Protein AF-A0A173SX91-F1 (afdb_monomer)

Mean predicted aligned error: 5.77 Å

Sequence (81 aa):
MDHRKVRKIYWICWLLASVIVVFGALLPDEKMQKIVIAIGIIIVIFGNIIAICFMRCPYCRGLLNLRGFSPDYCPYCGKKI

Solvent-accessible surface area (backbone atoms only — not comparable to full-atom values): 4574 Å² total; per-residu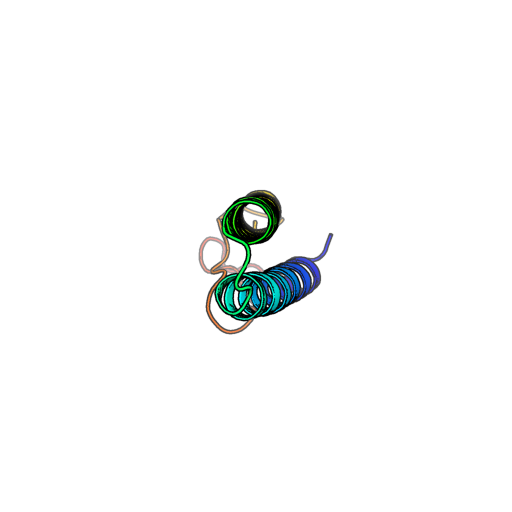e (Å²): 128,56,52,71,56,46,50,52,51,31,53,50,34,46,51,53,22,51,52,42,33,57,57,22,70,72,46,90,47,68,70,61,22,54,52,38,36,50,52,21,51,51,44,40,53,53,28,50,50,53,36,68,71,46,30,39,40,93,86,76,57,46,76,50,73,83,72,79,73,85,65,59,46,38,95,85,75,67,47,76,105

Radius of gyration: 16.22 Å; Cα contacts (8 Å, |Δi|>4): 81; chains: 1; bounding box: 36×17×46 Å

Secondary structure (DSSP, 8-state):
--HHHHHHHHHHHHHHHHHHHHHHHT-S-HHHHHHHHHHHHHHHHHHHHHHHHH-B-TTT-PBPPSSSS--SB-TTT--B-

pLDDT: mean 84.62, std 6.43, range [60.38, 91.88]

Structure (mmCIF, N/CA/C/O backbone):
data_AF-A0A173SX91-F1
#
_entry.id   AF-A0A173SX91-F1
#
loop_
_atom_site.group_PDB
_atom_site.id
_atom_site.type_symbol
_atom_site.label_atom_id
_atom_site.label_alt_id
_atom_site.label_comp_id
_atom_site.label_asym_id
_atom_site.label_entity_id
_atom_site.label_seq_id
_atom_site.pdbx_PDB_ins_code
_atom_site.Cartn_x
_atom_site.Cartn_y
_atom_site.Cartn_z
_atom_site.occupancy
_atom_site.B_iso_or_equiv
_atom_site.auth_seq_id
_atom_site.auth_comp_id
_atom_site.auth_asym_id
_atom_site.auth_atom_id
_atom_site.pdbx_PDB_model_num
ATOM 1 N N . MET A 1 1 ? -5.100 11.556 11.898 1.00 60.38 1 MET A N 1
ATOM 2 C CA . MET A 1 1 ? -5.358 11.105 10.513 1.00 60.38 1 MET A CA 1
ATOM 3 C C . MET A 1 1 ? -6.397 9.994 10.574 1.00 60.38 1 MET A C 1
ATOM 5 O O . MET A 1 1 ? -6.162 9.030 11.287 1.00 60.38 1 MET A O 1
ATOM 9 N N . ASP A 1 2 ? -7.557 10.156 9.931 1.00 75.12 2 ASP A N 1
ATOM 10 C CA . ASP A 1 2 ? -8.646 9.166 10.007 1.00 75.12 2 ASP A CA 1
ATOM 11 C C . ASP A 1 2 ? -8.249 7.834 9.372 1.00 75.12 2 ASP A C 1
ATOM 13 O O . ASP A 1 2 ? -7.753 7.816 8.243 1.00 75.12 2 ASP A O 1
ATOM 17 N N . HIS A 1 3 ? -8.577 6.720 10.028 1.00 72.94 3 HIS A N 1
ATOM 18 C CA . HIS A 1 3 ? -8.356 5.368 9.506 1.00 72.94 3 HIS A CA 1
ATOM 19 C C . HIS A 1 3 ? -8.990 5.167 8.107 1.00 72.94 3 HIS A C 1
ATOM 21 O O . HIS A 1 3 ? -8.411 4.513 7.239 1.00 72.94 3 HIS A O 1
ATOM 27 N N . ARG A 1 4 ? -10.132 5.821 7.827 1.00 78.56 4 ARG A N 1
ATOM 28 C CA . ARG A 1 4 ? -10.765 5.851 6.492 1.00 78.56 4 ARG A CA 1
ATOM 29 C C . ARG A 1 4 ? -9.913 6.549 5.430 1.00 78.56 4 ARG A C 1
ATOM 31 O O . ARG A 1 4 ? -9.840 6.075 4.298 1.00 78.56 4 ARG A O 1
ATOM 38 N N . LYS A 1 5 ? -9.265 7.666 5.777 1.00 81.12 5 LYS A N 1
ATOM 39 C CA . LYS A 1 5 ? -8.379 8.404 4.859 1.00 81.12 5 LYS A CA 1
ATOM 40 C C . LYS A 1 5 ? -7.109 7.602 4.588 1.00 81.12 5 LYS A C 1
ATOM 42 O O . LYS A 1 5 ? -6.726 7.465 3.433 1.00 81.12 5 LYS A O 1
ATOM 47 N N . VAL A 1 6 ? -6.530 6.993 5.625 1.00 84.06 6 VAL A N 1
ATOM 48 C CA . VAL A 1 6 ? -5.355 6.110 5.513 1.00 84.06 6 VAL A CA 1
ATOM 49 C C . VAL A 1 6 ? -5.629 4.946 4.569 1.00 84.06 6 VAL A C 1
ATOM 51 O O . VAL A 1 6 ? -4.816 4.663 3.698 1.00 84.06 6 VAL A O 1
ATOM 54 N N . ARG A 1 7 ? -6.802 4.311 4.678 1.00 83.94 7 ARG A N 1
ATOM 55 C CA . ARG A 1 7 ? -7.206 3.233 3.768 1.00 83.94 7 ARG A CA 1
ATOM 56 C C . ARG A 1 7 ? -7.290 3.697 2.315 1.00 83.94 7 ARG A C 1
ATOM 58 O O . ARG A 1 7 ? -6.802 2.995 1.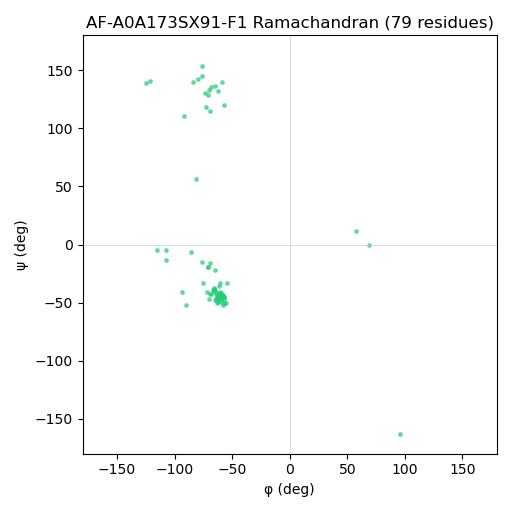436 1.00 83.94 7 ARG A O 1
ATOM 65 N N . LYS A 1 8 ? -7.881 4.869 2.055 1.00 85.12 8 LYS A N 1
ATOM 66 C CA . LYS A 1 8 ? -7.923 5.442 0.699 1.00 85.12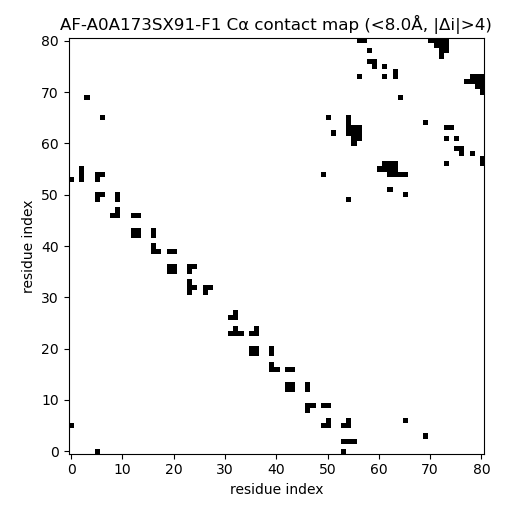 8 LYS A CA 1
ATOM 67 C C . LYS A 1 8 ? -6.515 5.695 0.164 1.00 85.12 8 LYS A C 1
ATOM 69 O O . LYS A 1 8 ? -6.223 5.282 -0.949 1.00 85.12 8 LYS A O 1
ATOM 74 N N . ILE A 1 9 ? -5.642 6.302 0.970 1.00 86.38 9 ILE A N 1
ATOM 75 C CA . ILE A 1 9 ? -4.239 6.549 0.604 1.00 86.38 9 ILE A CA 1
ATOM 76 C C . ILE A 1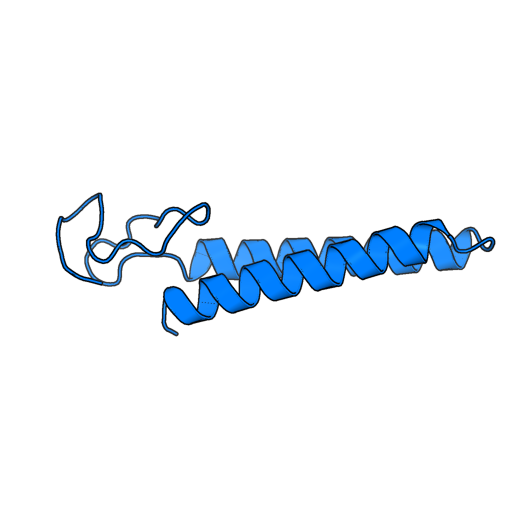 9 ? -3.525 5.229 0.292 1.00 86.38 9 ILE A C 1
ATOM 78 O O . ILE A 1 9 ? -2.883 5.128 -0.745 1.00 86.38 9 ILE A O 1
ATOM 82 N N . TYR A 1 10 ? -3.697 4.199 1.126 1.00 87.38 10 TYR A N 1
ATOM 83 C CA . TYR A 1 10 ? -3.109 2.877 0.905 1.00 87.38 10 TYR A CA 1
ATOM 84 C C . TYR A 1 10 ? -3.511 2.274 -0.445 1.00 87.38 10 TYR A C 1
ATOM 86 O O . TYR A 1 10 ? -2.644 1.870 -1.215 1.00 87.38 10 TYR A O 1
ATOM 94 N N . TRP A 1 11 ? -4.813 2.252 -0.751 1.00 86.81 11 TRP A N 1
ATOM 95 C CA . TRP A 1 11 ? -5.318 1.719 -2.018 1.00 86.81 11 TRP A CA 1
ATOM 96 C C . TRP A 1 11 ? -4.869 2.544 -3.224 1.00 86.81 11 TRP A C 1
ATOM 98 O O . TRP A 1 11 ? -4.526 1.966 -4.251 1.00 86.81 11 TRP A O 1
ATOM 108 N N . ILE A 1 12 ? -4.816 3.873 -3.095 1.00 89.69 12 ILE A N 1
ATOM 109 C CA . ILE A 1 12 ? -4.295 4.756 -4.145 1.00 89.69 12 ILE A CA 1
ATOM 110 C C . ILE A 1 12 ? -2.815 4.464 -4.394 1.00 89.69 12 ILE A C 1
ATOM 112 O O . ILE A 1 12 ? -2.438 4.267 -5.543 1.00 89.69 12 ILE A O 1
ATOM 116 N N . CYS A 1 13 ? -1.989 4.375 -3.347 1.00 88.75 13 CYS A N 1
ATOM 117 C CA . CYS A 1 13 ? -0.571 4.033 -3.470 1.00 88.75 13 CYS A CA 1
ATOM 118 C C . CYS A 1 13 ? -0.369 2.660 -4.117 1.00 88.75 13 CYS A C 1
ATOM 120 O O . CYS A 1 13 ? 0.501 2.516 -4.971 1.00 88.75 13 CYS A O 1
ATOM 122 N N . TRP A 1 14 ? -1.184 1.669 -3.748 1.00 88.69 14 TRP A N 1
ATOM 123 C CA . TRP A 1 14 ? -1.144 0.338 -4.355 1.00 88.69 14 TRP A CA 1
ATOM 124 C C . TRP A 1 14 ? -1.496 0.365 -5.842 1.00 88.69 14 TRP A C 1
ATOM 126 O O . TRP A 1 14 ? -0.785 -0.230 -6.649 1.00 88.69 14 TRP A O 1
ATOM 136 N N . LEU A 1 15 ? -2.558 1.084 -6.212 1.00 91.25 15 LEU A N 1
ATOM 137 C CA . LEU A 1 15 ? -2.974 1.227 -7.604 1.00 91.25 15 LEU A CA 1
ATOM 138 C C . LEU A 1 15 ? -1.881 1.937 -8.412 1.00 91.25 15 LEU A C 1
ATOM 140 O O . LEU A 1 15 ? -1.431 1.402 -9.421 1.00 91.25 15 LEU A O 1
ATOM 144 N N . LEU A 1 16 ? -1.379 3.075 -7.928 1.00 90.75 16 LEU A N 1
ATOM 145 C CA . LEU A 1 16 ? -0.297 3.825 -8.573 1.00 90.75 16 LEU A CA 1
ATOM 146 C C . LEU A 1 16 ? 0.957 2.974 -8.768 1.00 90.75 16 LEU A C 1
ATOM 148 O O . LEU A 1 16 ? 1.497 2.923 -9.870 1.00 90.75 16 LEU A O 1
ATOM 152 N N . ALA A 1 17 ? 1.399 2.267 -7.729 1.00 90.31 17 ALA A N 1
ATOM 153 C CA . ALA A 1 17 ? 2.571 1.413 -7.828 1.00 90.31 17 ALA A CA 1
ATOM 154 C C . ALA A 1 17 ? 2.359 0.245 -8.799 1.00 90.31 17 ALA A C 1
ATOM 156 O O . ALA A 1 17 ? 3.263 -0.066 -9.568 1.00 90.31 17 ALA A O 1
ATOM 157 N N . SER A 1 18 ? 1.169 -0.366 -8.815 1.00 88.81 18 SER A N 1
ATOM 158 C CA . SER A 1 18 ? 0.857 -1.439 -9.766 1.00 88.81 18 SER A CA 1
ATOM 159 C C . SER A 1 18 ? 0.940 -0.954 -11.214 1.00 88.81 18 SER A C 1
ATOM 161 O O . SER A 1 18 ? 1.561 -1.611 -12.044 1.00 88.81 18 SER A O 1
ATOM 163 N N . VAL A 1 19 ? 0.414 0.242 -11.495 1.00 91.88 19 VAL A N 1
ATOM 164 C CA . VAL A 1 19 ? 0.499 0.881 -12.812 1.00 91.88 19 VAL A CA 1
ATOM 165 C C . VAL A 1 19 ? 1.962 1.141 -13.173 1.00 91.88 19 VAL A C 1
ATOM 167 O O . VAL A 1 19 ? 2.404 0.722 -14.237 1.00 91.88 19 VAL A O 1
ATOM 170 N N . ILE A 1 20 ? 2.743 1.749 -12.275 1.00 90.12 20 ILE A N 1
ATOM 171 C CA . ILE A 1 20 ? 4.167 2.044 -12.506 1.00 90.12 20 ILE A CA 1
ATOM 172 C C . ILE A 1 20 ? 4.967 0.772 -12.807 1.00 90.12 20 ILE A C 1
ATOM 174 O O . ILE A 1 20 ? 5.772 0.769 -13.732 1.00 90.12 20 ILE A O 1
ATOM 178 N N . VAL A 1 21 ? 4.744 -0.314 -12.063 1.00 89.19 21 VAL A N 1
ATOM 179 C CA . VAL A 1 21 ? 5.465 -1.579 -12.269 1.00 89.19 21 VAL A CA 1
ATOM 180 C C . VAL A 1 21 ? 5.072 -2.235 -13.594 1.00 89.19 21 VAL A C 1
ATOM 182 O O . VAL A 1 21 ? 5.952 -2.693 -14.317 1.00 89.19 21 VAL A O 1
ATOM 185 N N . VAL A 1 22 ? 3.781 -2.244 -13.947 1.00 90.75 22 VAL A N 1
ATOM 186 C CA . VAL A 1 22 ? 3.301 -2.806 -15.222 1.00 90.75 22 VAL A CA 1
ATOM 187 C C . VAL A 1 22 ? 3.848 -2.015 -16.410 1.00 90.75 22 VAL A C 1
ATOM 189 O O . VAL A 1 22 ? 4.384 -2.610 -17.339 1.00 90.75 22 VAL A O 1
ATOM 192 N N . PHE A 1 23 ? 3.785 -0.682 -16.367 1.00 88.62 23 PHE A N 1
ATOM 193 C CA . PHE A 1 23 ? 4.374 0.163 -17.409 1.00 88.62 23 PHE A CA 1
ATOM 194 C C . PHE A 1 23 ? 5.900 0.044 -17.453 1.00 88.62 23 PHE A C 1
ATOM 196 O O . PHE A 1 23 ? 6.477 -0.019 -18.534 1.00 88.62 23 PHE A O 1
ATOM 203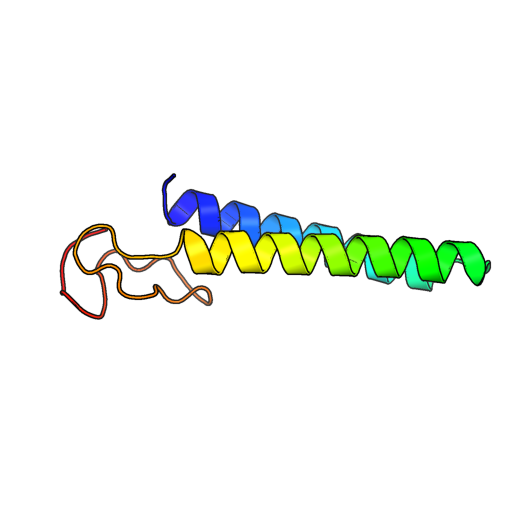 N N . GLY A 1 24 ? 6.554 -0.043 -16.294 1.00 87.62 24 GLY A N 1
ATOM 204 C CA . GLY A 1 24 ? 7.996 -0.248 -16.196 1.00 87.62 24 GLY A CA 1
ATOM 205 C C . GLY A 1 24 ? 8.451 -1.565 -16.820 1.00 87.62 24 GLY A C 1
ATOM 206 O O . GLY A 1 24 ? 9.501 -1.603 -17.449 1.00 87.62 24 GLY A O 1
ATOM 207 N N . ALA A 1 25 ? 7.648 -2.626 -16.709 1.00 85.94 25 ALA A N 1
ATOM 208 C CA . ALA A 1 25 ? 7.930 -3.924 -17.318 1.00 85.94 25 ALA A CA 1
ATOM 209 C C . ALA A 1 25 ? 7.799 -3.937 -18.852 1.00 85.94 25 ALA A C 1
ATOM 211 O O . ALA A 1 25 ? 8.344 -4.831 -19.491 1.00 85.94 25 ALA A O 1
ATOM 212 N N . LEU A 1 26 ? 7.099 -2.960 -19.441 1.00 88.62 26 LEU A N 1
ATOM 213 C CA . LEU A 1 26 ? 6.978 -2.798 -20.894 1.00 88.62 26 LEU A CA 1
ATOM 214 C C . LEU A 1 26 ? 8.138 -1.987 -21.499 1.00 88.62 26 LEU A C 1
ATOM 216 O O . LEU A 1 26 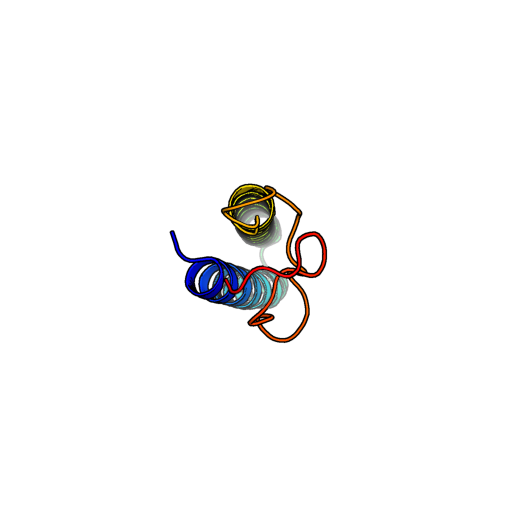? 8.213 -1.853 -22.720 1.00 88.62 26 LEU A O 1
ATOM 220 N N . LEU A 1 27 ? 9.027 -1.424 -20.671 1.00 87.94 27 LEU A N 1
ATOM 221 C CA . LEU A 1 27 ? 10.182 -0.672 -21.152 1.00 87.94 27 LEU A CA 1
ATOM 222 C C . LEU A 1 27 ? 11.237 -1.629 -21.737 1.00 87.94 27 LEU A C 1
ATOM 224 O O . LEU A 1 27 ? 11.623 -2.580 -21.062 1.00 87.94 27 LEU A O 1
ATOM 228 N N . PRO A 1 28 ? 11.755 -1.362 -22.950 1.00 83.38 28 PRO A N 1
ATOM 229 C CA . PRO A 1 28 ? 12.781 -2.196 -23.582 1.00 83.38 28 PRO A CA 1
ATOM 230 C C . PRO A 1 28 ? 14.187 -1.982 -22.995 1.00 83.38 28 PRO A C 1
ATOM 232 O O . PRO A 1 28 ? 15.090 -2.773 -23.247 1.00 83.38 28 PRO A O 1
ATOM 235 N N . ASP A 1 29 ? 14.391 -0.902 -22.237 1.00 90.69 29 ASP A N 1
ATOM 236 C CA . ASP A 1 29 ? 15.682 -0.547 -21.652 1.00 90.69 29 ASP A CA 1
ATOM 237 C C . ASP A 1 29 ? 15.822 -1.135 -20.239 1.00 90.69 29 ASP A C 1
ATOM 239 O O . ASP A 1 29 ? 15.156 -0.698 -19.295 1.00 90.69 29 ASP A O 1
ATOM 243 N N . GLU A 1 30 ? 16.714 -2.118 -20.081 1.00 87.00 30 GLU A N 1
ATOM 244 C CA . GLU A 1 30 ? 16.887 -2.862 -18.827 1.00 87.00 30 GLU A CA 1
ATOM 245 C C . GLU A 1 30 ? 17.300 -1.983 -17.636 1.00 87.00 30 GLU A C 1
ATOM 247 O O . GLU A 1 30 ? 16.928 -2.266 -16.490 1.00 87.00 30 GLU A O 1
ATOM 252 N N . LYS A 1 31 ? 18.088 -0.921 -17.864 1.00 89.62 31 LYS A N 1
ATOM 253 C CA . LYS A 1 31 ? 18.516 -0.025 -16.776 1.00 89.62 31 LYS A CA 1
ATOM 254 C C . LYS A 1 31 ? 17.335 0.790 -16.273 1.00 89.62 31 LYS A C 1
ATOM 256 O O . LYS A 1 31 ? 17.112 0.863 -15.063 1.00 89.62 31 LYS A O 1
ATOM 261 N N . MET A 1 32 ? 16.567 1.366 -17.194 1.00 87.31 32 MET A N 1
ATOM 262 C CA . MET A 1 32 ? 15.387 2.160 -16.853 1.00 87.31 32 MET A CA 1
ATOM 263 C C . MET A 1 32 ? 14.291 1.289 -16.236 1.00 87.31 32 MET A C 1
ATOM 265 O O . MET A 1 32 ? 13.700 1.681 -15.232 1.00 87.31 32 MET A O 1
ATOM 269 N N . GLN A 1 33 ? 14.090 0.071 -16.747 1.00 87.75 33 GLN A N 1
ATOM 270 C CA . GLN A 1 33 ? 13.162 -0.907 -16.181 1.00 87.75 33 GLN A CA 1
ATOM 271 C C . GLN A 1 33 ? 13.467 -1.197 -14.704 1.00 87.75 33 GLN A C 1
ATOM 273 O O . GLN A 1 33 ? 12.576 -1.094 -13.858 1.00 87.75 33 GLN A O 1
ATOM 278 N N . LYS A 1 34 ? 14.727 -1.507 -14.360 1.00 88.75 34 LYS A N 1
ATOM 279 C CA . LYS A 1 34 ? 15.128 -1.786 -12.967 1.00 88.75 34 LYS A CA 1
ATOM 280 C C . LYS A 1 34 ? 14.871 -0.594 -12.044 1.00 88.75 34 LYS A C 1
ATOM 282 O O . LYS A 1 34 ? 14.380 -0.785 -10.932 1.00 88.75 34 LYS A O 1
ATOM 287 N N . ILE A 1 35 ? 15.159 0.624 -12.504 1.00 91.12 35 ILE A N 1
ATOM 288 C CA . ILE A 1 35 ? 14.933 1.855 -11.731 1.00 91.12 35 ILE A CA 1
ATOM 289 C C . ILE A 1 35 ? 13.434 2.078 -11.490 1.00 91.12 35 ILE A C 1
ATOM 291 O O . ILE A 1 35 ? 13.022 2.312 -10.355 1.00 91.12 35 ILE A O 1
ATOM 295 N N . VAL A 1 36 ? 12.607 1.964 -12.531 1.00 89.75 36 VAL A N 1
ATOM 296 C CA . VAL A 1 36 ? 11.156 2.188 -12.436 1.00 89.75 36 VAL A CA 1
ATOM 297 C C . VAL A 1 36 ? 10.492 1.152 -11.527 1.00 89.75 36 VAL A C 1
ATOM 299 O O . VAL A 1 36 ? 9.683 1.511 -10.668 1.00 89.75 36 VAL A O 1
ATOM 302 N N . ILE A 1 37 ? 10.878 -0.122 -11.648 1.00 88.75 37 ILE A N 1
ATOM 303 C CA . ILE A 1 37 ? 10.386 -1.187 -10.766 1.00 88.75 37 ILE A CA 1
ATOM 304 C C . ILE A 1 37 ? 10.803 -0.918 -9.313 1.00 88.75 37 ILE A C 1
ATOM 306 O O . ILE A 1 37 ? 9.969 -1.028 -8.413 1.00 88.75 37 ILE A O 1
ATOM 310 N N . ALA A 1 38 ? 12.053 -0.509 -9.069 1.00 90.50 38 ALA A N 1
ATOM 311 C CA . ALA A 1 38 ? 12.525 -0.175 -7.725 1.00 90.50 38 ALA A CA 1
ATOM 312 C C . ALA A 1 38 ? 11.716 0.973 -7.094 1.00 90.50 38 ALA A C 1
ATOM 314 O O . ALA A 1 38 ? 11.316 0.876 -5.933 1.00 90.50 38 ALA A O 1
ATOM 315 N N . ILE A 1 39 ? 11.403 2.022 -7.861 1.00 91.44 39 ILE A N 1
ATOM 316 C CA . ILE A 1 39 ? 10.550 3.131 -7.404 1.00 91.44 39 ILE A CA 1
ATOM 317 C C . ILE A 1 39 ? 9.148 2.625 -7.042 1.00 91.44 39 ILE A C 1
AT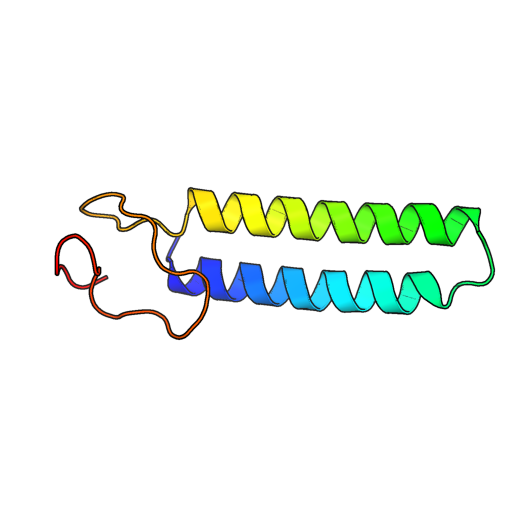OM 319 O O . ILE A 1 39 ? 8.631 2.959 -5.974 1.00 91.44 39 ILE A O 1
ATOM 323 N N . GLY A 1 40 ? 8.549 1.780 -7.886 1.00 89.62 40 GLY A N 1
ATOM 324 C CA . GLY A 1 40 ? 7.245 1.171 -7.613 1.00 89.62 40 GLY A CA 1
ATOM 325 C C . GLY A 1 40 ? 7.230 0.388 -6.296 1.00 89.62 40 GLY A C 1
ATOM 326 O O . GLY A 1 40 ? 6.330 0.569 -5.474 1.00 89.62 40 GLY A O 1
ATOM 327 N N . ILE A 1 41 ? 8.267 -0.415 -6.045 1.00 89.38 41 ILE A N 1
ATOM 328 C CA . ILE A 1 41 ? 8.423 -1.181 -4.799 1.00 89.38 41 ILE A CA 1
ATOM 329 C C . ILE A 1 41 ? 8.517 -0.248 -3.583 1.00 89.38 41 ILE A C 1
ATOM 331 O O . ILE A 1 41 ? 7.838 -0.477 -2.581 1.00 89.38 41 ILE A O 1
ATOM 335 N N . ILE A 1 42 ? 9.305 0.827 -3.670 1.00 91.62 42 ILE A N 1
ATOM 336 C CA . ILE A 1 42 ? 9.454 1.802 -2.579 1.00 91.62 42 ILE A CA 1
ATOM 337 C C . ILE A 1 42 ? 8.099 2.430 -2.223 1.00 91.62 42 ILE A C 1
ATOM 339 O O . ILE A 1 42 ? 7.749 2.508 -1.044 1.00 91.62 42 ILE A O 1
ATOM 343 N N . ILE A 1 43 ? 7.296 2.812 -3.222 1.00 89.94 43 ILE A N 1
ATOM 344 C CA . ILE A 1 43 ? 5.958 3.387 -3.006 1.00 89.94 43 ILE A CA 1
ATOM 345 C C . ILE A 1 43 ? 5.046 2.401 -2.258 1.00 89.94 43 ILE A C 1
ATOM 347 O O . ILE A 1 43 ? 4.356 2.796 -1.313 1.00 89.94 43 ILE A O 1
ATOM 351 N N . VAL A 1 44 ? 5.067 1.113 -2.624 1.00 88.88 44 VAL A N 1
ATOM 352 C CA . VAL A 1 44 ? 4.293 0.071 -1.924 1.00 88.88 44 VAL A CA 1
ATOM 353 C C . VAL A 1 44 ? 4.752 -0.072 -0.476 1.00 88.88 44 VAL A C 1
ATOM 355 O O . VAL A 1 44 ? 3.912 -0.149 0.424 1.00 88.88 44 VAL A O 1
ATOM 358 N N . ILE A 1 45 ? 6.062 -0.091 -0.227 1.00 90.88 45 ILE A N 1
ATOM 359 C CA . ILE A 1 45 ? 6.615 -0.210 1.128 1.00 90.88 45 ILE A CA 1
ATOM 360 C C . ILE A 1 45 ? 6.144 0.962 1.993 1.00 90.88 45 ILE A C 1
ATOM 362 O O . ILE A 1 45 ? 5.584 0.740 3.068 1.00 90.88 45 ILE A O 1
ATOM 366 N N . PHE A 1 46 ? 6.273 2.198 1.505 1.00 89.31 46 PHE A N 1
ATOM 367 C CA . PHE A 1 46 ? 5.797 3.380 2.226 1.00 89.31 46 PHE A CA 1
ATOM 368 C C . PHE A 1 46 ? 4.289 3.333 2.494 1.00 89.31 46 PHE A C 1
ATOM 370 O O . PHE A 1 46 ? 3.859 3.594 3.620 1.00 89.31 46 PHE A O 1
ATOM 377 N N . GLY A 1 47 ? 3.485 2.934 1.504 1.00 87.19 47 GLY A N 1
ATOM 378 C CA . GLY A 1 47 ? 2.044 2.752 1.677 1.00 87.19 47 GLY A CA 1
ATOM 379 C C . GLY A 1 47 ? 1.710 1.753 2.790 1.00 87.19 47 GLY A C 1
ATOM 380 O O . GLY A 1 47 ? 0.869 2.038 3.645 1.00 87.19 47 GLY A O 1
ATOM 381 N N . ASN A 1 48 ? 2.403 0.610 2.835 1.00 87.19 48 ASN A N 1
ATOM 382 C CA . ASN A 1 48 ? 2.220 -0.400 3.883 1.00 87.19 48 ASN A CA 1
ATOM 383 C C . ASN A 1 48 ? 2.656 0.103 5.266 1.00 87.19 48 ASN A C 1
ATOM 385 O O . ASN A 1 48 ? 1.953 -0.146 6.244 1.00 87.19 48 ASN A O 1
ATOM 389 N N . ILE A 1 49 ? 3.761 0.847 5.366 1.00 88.94 49 ILE A N 1
ATOM 390 C CA . ILE A 1 49 ? 4.212 1.432 6.638 1.00 88.94 49 ILE A CA 1
ATOM 391 C C . ILE A 1 49 ? 3.157 2.403 7.180 1.00 88.94 49 ILE A C 1
ATOM 393 O O . ILE A 1 49 ? 2.757 2.298 8.340 1.00 88.94 49 ILE A O 1
ATOM 397 N N . ILE A 1 50 ? 2.649 3.311 6.339 1.00 86.31 50 ILE A N 1
ATOM 398 C CA . ILE A 1 50 ? 1.598 4.262 6.730 1.00 86.31 50 ILE A CA 1
ATOM 399 C C . ILE A 1 50 ? 0.338 3.504 7.168 1.00 86.31 50 ILE A C 1
ATOM 401 O O . ILE A 1 50 ? -0.251 3.820 8.203 1.00 86.31 50 ILE A O 1
ATOM 405 N N . ALA A 1 51 ? -0.052 2.467 6.427 1.00 85.19 51 ALA A N 1
ATOM 406 C CA . ALA A 1 51 ? -1.171 1.615 6.796 1.00 85.19 51 ALA A CA 1
ATOM 407 C C . ALA A 1 51 ? -0.979 0.970 8.178 1.00 85.19 51 ALA A C 1
ATOM 409 O O . ALA A 1 51 ? -1.841 1.128 9.033 1.00 85.19 51 ALA A O 1
ATOM 410 N N . ILE A 1 52 ? 0.148 0.308 8.444 1.00 83.31 52 ILE A N 1
ATOM 411 C CA . ILE A 1 52 ? 0.401 -0.398 9.714 1.00 83.31 52 ILE A CA 1
ATOM 412 C C . ILE A 1 52 ? 0.493 0.570 10.906 1.00 83.31 52 ILE A C 1
ATOM 414 O O . ILE A 1 52 ? 0.023 0.262 12.008 1.00 83.31 52 ILE A O 1
ATOM 418 N N . CYS A 1 53 ? 1.084 1.749 10.702 1.00 82.56 53 CYS A N 1
ATOM 419 C CA . CYS A 1 53 ? 1.236 2.754 11.751 1.00 82.56 53 CYS A CA 1
ATOM 420 C C . CYS A 1 53 ? -0.093 3.431 12.108 1.00 82.56 53 CYS A C 1
ATOM 422 O O . CYS A 1 53 ? -0.364 3.649 13.291 1.00 82.56 53 CYS A O 1
ATOM 424 N N . PHE A 1 54 ? -0.930 3.746 11.112 1.00 83.38 54 PHE A N 1
ATOM 425 C CA . PHE A 1 54 ? -2.125 4.571 11.311 1.00 83.38 54 PHE A CA 1
ATOM 426 C C . PHE A 1 54 ? -3.462 3.814 11.254 1.00 83.38 54 PHE A C 1
ATOM 428 O O . PHE A 1 54 ? -4.472 4.356 11.700 1.00 83.38 54 PHE A O 1
ATOM 435 N N . MET A 1 55 ? -3.509 2.562 10.786 1.00 82.12 55 MET A N 1
ATOM 436 C CA . MET A 1 55 ? -4.694 1.691 10.899 1.00 82.12 55 MET A CA 1
ATOM 437 C C . MET A 1 55 ? -4.770 1.043 12.279 1.00 82.12 55 MET A C 1
ATOM 439 O O . MET A 1 55 ? -4.818 -0.177 12.431 1.00 82.12 55 MET A O 1
ATOM 443 N N . ARG A 1 56 ? -4.780 1.881 13.311 1.00 83.19 56 ARG A N 1
ATOM 444 C CA . ARG A 1 56 ? -4.929 1.457 14.699 1.00 83.19 56 ARG A CA 1
ATOM 445 C C . ARG A 1 56 ? -6.151 2.120 15.298 1.00 83.19 56 ARG A C 1
ATOM 447 O O . ARG A 1 56 ? -6.433 3.286 15.035 1.00 83.19 56 ARG A O 1
ATOM 454 N N . CYS A 1 57 ? -6.877 1.368 16.111 1.00 83.31 57 CYS A N 1
ATOM 455 C CA . CYS A 1 57 ? -8.000 1.910 16.859 1.00 83.31 57 CYS A CA 1
ATOM 456 C C . CYS A 1 57 ? -7.510 3.010 17.827 1.00 83.31 57 CYS A C 1
ATOM 458 O O . CYS A 1 57 ? -6.560 2.764 18.572 1.00 83.31 57 CYS A O 1
ATOM 460 N N . PRO A 1 58 ? -8.144 4.196 17.888 1.00 83.06 58 PRO A N 1
ATOM 461 C CA . PRO A 1 58 ? -7.731 5.274 18.790 1.00 83.06 58 PRO A CA 1
ATOM 462 C C . PRO A 1 58 ? -7.900 4.913 20.274 1.00 83.06 58 PRO A C 1
ATOM 464 O O . PRO A 1 58 ? -7.225 5.490 21.120 1.00 83.06 58 PRO A O 1
ATOM 467 N N . TYR A 1 59 ? -8.766 3.945 20.596 1.00 85.12 59 TYR A N 1
ATOM 468 C CA . TYR A 1 59 ? -9.060 3.558 21.976 1.00 85.12 59 TYR A CA 1
ATOM 469 C C . TYR A 1 59 ? -8.151 2.446 22.502 1.00 85.12 59 TYR A C 1
ATOM 471 O O . TYR A 1 59 ? -7.569 2.587 23.570 1.00 85.12 59 TYR A O 1
ATOM 479 N N . CYS A 1 60 ? -8.039 1.331 21.775 1.00 86.25 60 CYS A N 1
ATOM 480 C CA . CYS A 1 60 ? -7.278 0.158 22.226 1.00 86.25 60 CYS A CA 1
ATOM 481 C C . CYS A 1 60 ? -5.960 -0.045 21.473 1.00 86.25 60 CYS A C 1
ATOM 483 O O . CYS A 1 60 ? -5.221 -0.971 21.785 1.00 86.25 60 CYS A O 1
ATOM 485 N N . ARG A 1 61 ? -5.681 0.771 20.447 1.00 83.19 61 ARG A N 1
ATOM 486 C CA . ARG A 1 61 ? -4.538 0.620 19.528 1.00 83.19 61 ARG A CA 1
ATOM 487 C C . ARG A 1 61 ? -4.475 -0.719 18.785 1.00 83.19 61 ARG A C 1
ATOM 489 O O . ARG A 1 61 ? -3.480 -0.982 18.114 1.00 83.19 61 ARG A O 1
ATOM 496 N N . GLY A 1 62 ? -5.544 -1.518 18.839 1.00 82.19 62 GLY A N 1
ATOM 497 C CA . GLY A 1 62 ? -5.684 -2.747 18.065 1.00 82.19 62 GLY A CA 1
ATOM 498 C C . GLY A 1 62 ? -5.581 -2.472 16.565 1.00 82.19 62 GLY A C 1
ATOM 499 O O . GLY A 1 62 ? -6.085 -1.450 16.082 1.00 82.19 62 GLY A O 1
ATOM 500 N N . LEU A 1 63 ? -4.904 -3.368 15.847 1.00 80.44 63 LEU A N 1
ATOM 501 C CA . LEU A 1 63 ? -4.649 -3.239 14.415 1.00 80.44 63 LEU A CA 1
ATOM 502 C C . LEU A 1 63 ? -5.945 -3.491 13.637 1.00 80.44 63 LEU A C 1
ATOM 504 O O . LEU A 1 63 ? -6.533 -4.563 13.718 1.00 80.44 63 LEU A O 1
ATOM 508 N N . LEU A 1 64 ? -6.421 -2.500 12.893 1.00 81.81 64 LEU A N 1
ATOM 509 C CA . LEU A 1 64 ? -7.647 -2.633 12.113 1.00 81.81 64 LEU A CA 1
ATOM 510 C C . LEU A 1 64 ? -7.365 -3.389 10.815 1.00 81.81 64 LEU A C 1
ATOM 512 O O . LEU A 1 64 ? -6.337 -3.171 10.173 1.00 81.81 64 LEU A O 1
ATOM 516 N N . ASN A 1 65 ? -8.313 -4.229 10.392 1.00 77.62 65 ASN A N 1
ATOM 517 C CA . ASN A 1 65 ? -8.212 -4.928 9.115 1.00 77.62 65 ASN A CA 1
ATOM 518 C C . ASN A 1 65 ? -8.063 -3.925 7.964 1.00 77.62 65 ASN A C 1
ATOM 520 O O . ASN A 1 65 ? -8.927 -3.071 7.736 1.00 77.62 65 ASN A O 1
ATOM 524 N N . LEU A 1 66 ? -6.942 -4.046 7.250 1.00 70.06 66 LEU A N 1
ATOM 525 C CA . LEU A 1 66 ? -6.612 -3.236 6.079 1.00 70.06 66 LEU A CA 1
ATOM 526 C C . LEU A 1 66 ? -7.404 -3.673 4.841 1.00 70.06 66 LEU A C 1
ATOM 528 O O . LEU A 1 66 ? -7.776 -2.849 4.006 1.00 70.06 66 LEU A O 1
ATOM 532 N N . ARG A 1 67 ? -7.689 -4.977 4.755 1.00 65.75 67 ARG A N 1
ATOM 533 C CA . ARG A 1 67 ? -8.524 -5.600 3.726 1.00 65.75 67 ARG A CA 1
ATOM 534 C C . ARG A 1 67 ? -10.006 -5.498 4.100 1.00 65.75 67 ARG A C 1
ATOM 536 O O . ARG A 1 67 ? -10.366 -5.709 5.255 1.00 65.75 67 ARG A O 1
ATOM 543 N N . GLY A 1 68 ? -10.856 -5.221 3.110 1.00 71.69 68 GLY A N 1
ATOM 544 C CA . GLY A 1 68 ? -12.317 -5.168 3.263 1.00 71.69 68 GLY A CA 1
ATOM 545 C C . GLY A 1 68 ? -12.880 -3.764 3.507 1.00 71.69 68 GLY A C 1
ATOM 546 O O . GLY A 1 68 ? -12.210 -2.759 3.256 1.00 71.69 68 GLY A O 1
ATOM 547 N N . PHE A 1 69 ? -14.126 -3.692 3.987 1.00 65.00 69 PHE A N 1
ATOM 548 C CA . PHE A 1 69 ? -14.803 -2.439 4.345 1.00 65.00 69 PHE A CA 1
ATOM 549 C C . PHE A 1 69 ? -14.302 -1.873 5.675 1.00 65.00 69 PHE A C 1
ATOM 551 O O . PHE A 1 69 ? -13.743 -2.597 6.502 1.00 65.00 69 PHE A O 1
ATOM 558 N N . SER A 1 70 ? -14.400 -0.550 5.839 1.00 70.38 70 SER A N 1
ATOM 559 C CA . SER A 1 70 ? -14.008 0.110 7.088 1.00 70.38 70 SER A CA 1
ATOM 560 C C . SER A 1 70 ? -15.004 -0.293 8.162 1.00 70.38 70 SER A C 1
ATOM 562 O O . SER A 1 70 ? -16.174 0.037 7.996 1.00 70.38 70 SER A O 1
ATOM 564 N N . PRO A 1 71 ? -14.593 -1.030 9.207 1.00 74.50 71 PRO A N 1
ATOM 565 C CA . PRO A 1 71 ? -15.538 -1.431 10.230 1.00 74.50 71 PRO A CA 1
ATOM 566 C C . PRO A 1 71 ? -15.940 -0.194 11.036 1.00 74.50 71 PRO A C 1
ATOM 568 O O . PRO A 1 71 ? -15.073 0.575 11.444 1.00 74.50 71 PRO A O 1
ATOM 571 N N . ASP A 1 72 ? -17.240 -0.009 11.269 1.00 82.12 72 ASP A N 1
ATOM 572 C CA . ASP A 1 72 ? -17.741 1.079 12.122 1.00 82.12 72 ASP A CA 1
ATOM 573 C C . ASP A 1 72 ? -17.421 0.835 13.604 1.00 82.12 72 ASP A C 1
ATOM 575 O O . ASP A 1 72 ? -17.406 1.769 14.400 1.00 82.12 72 ASP A O 1
ATOM 579 N N . TYR A 1 73 ? -17.133 -0.417 13.975 1.00 83.62 73 TYR A N 1
ATOM 580 C C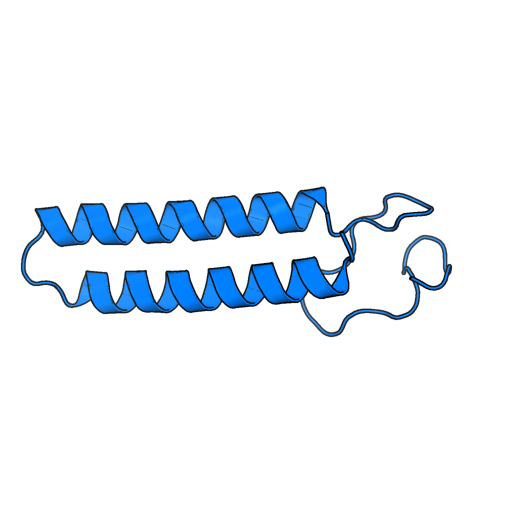A . TYR A 1 73 ? -16.801 -0.843 15.332 1.00 83.62 73 TYR A CA 1
ATOM 581 C C . TYR A 1 73 ? -15.460 -1.574 15.359 1.00 83.62 73 TYR A C 1
ATOM 583 O O . TYR A 1 73 ? -15.153 -2.392 14.493 1.00 83.62 73 TYR A O 1
ATOM 591 N N . CYS A 1 74 ? -14.644 -1.306 16.374 1.00 84.62 74 CYS A N 1
ATOM 592 C CA . CYS A 1 74 ? -13.372 -1.990 16.540 1.00 84.62 74 CYS A CA 1
ATOM 593 C C . CYS A 1 74 ? -13.592 -3.456 16.972 1.00 84.62 74 CYS A C 1
ATOM 595 O O . CYS A 1 74 ? -14.239 -3.678 17.995 1.00 84.62 74 CYS A O 1
ATOM 597 N N . PRO A 1 75 ? -12.989 -4.451 16.291 1.00 83.38 75 PRO A N 1
ATOM 598 C CA . PRO A 1 75 ? -13.178 -5.868 16.622 1.00 83.38 75 PRO A CA 1
ATOM 599 C C . PRO A 1 75 ? -12.544 -6.287 17.959 1.00 83.38 75 PRO A C 1
ATOM 601 O O . PRO A 1 75 ? -12.877 -7.340 18.485 1.00 83.38 75 PRO A O 1
ATOM 604 N N . TYR A 1 76 ? -11.638 -5.476 18.516 1.00 84.81 76 TYR A N 1
ATOM 605 C CA . TYR A 1 76 ? -10.955 -5.782 19.779 1.00 84.81 76 TYR A CA 1
ATOM 606 C C . TYR A 1 76 ? -11.650 -5.176 20.999 1.00 84.81 76 TYR A C 1
ATOM 608 O O . TYR A 1 76 ? -11.717 -5.812 22.042 1.00 84.81 76 TYR A O 1
ATOM 616 N N . CYS A 1 77 ? -12.130 -3.931 20.898 1.00 87.31 77 CYS A N 1
ATOM 617 C CA . CYS A 1 77 ? -12.707 -3.213 22.042 1.00 87.31 77 CYS A CA 1
ATOM 618 C C . CYS A 1 77 ? -14.198 -2.889 21.905 1.00 87.31 77 CYS A C 1
ATOM 620 O O . CYS A 1 77 ? -14.762 -2.299 22.821 1.00 87.31 77 CYS A O 1
ATOM 622 N N . GLY A 1 78 ? -14.823 -3.190 20.763 1.00 84.06 78 GLY A N 1
ATOM 623 C CA . GLY A 1 78 ? -16.244 -2.932 20.508 1.00 84.06 78 GLY A CA 1
ATOM 624 C C . GLY A 1 78 ? -16.631 -1.453 20.387 1.00 84.06 78 GLY A C 1
ATOM 625 O O . GLY A 1 78 ? -17.795 -1.146 20.150 1.00 84.06 78 GLY A O 1
ATOM 626 N N . LYS A 1 79 ? -15.687 -0.512 20.531 1.00 84.94 79 LYS A N 1
ATOM 627 C CA . LYS A 1 79 ? -15.966 0.928 20.413 1.00 84.94 79 LYS A CA 1
ATOM 628 C C . LYS A 1 79 ? -16.132 1.352 18.954 1.00 84.94 79 LYS A C 1
AT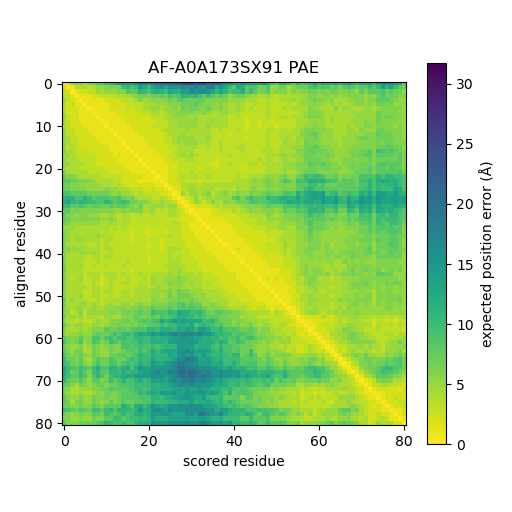OM 630 O O . LYS A 1 79 ? -15.434 0.837 18.079 1.00 84.94 79 LYS A O 1
ATOM 635 N N . LYS A 1 80 ? -17.026 2.317 18.722 1.00 83.69 80 LYS A N 1
ATOM 636 C CA . LYS A 1 80 ? -17.263 2.933 17.410 1.00 83.69 80 LYS A CA 1
ATOM 637 C C . LYS A 1 80 ? -16.055 3.776 16.979 1.00 83.69 80 LYS A C 1
ATOM 639 O O . LYS A 1 80 ? -15.519 4.497 17.819 1.00 83.69 80 LYS A O 1
ATOM 644 N N . ILE A 1 81 ? -15.630 3.672 15.719 1.00 79.50 81 ILE A N 1
ATOM 645 C CA . ILE A 1 81 ? -14.384 4.256 15.170 1.00 79.50 81 ILE A CA 1
ATOM 646 C C . ILE A 1 81 ? -14.604 5.242 14.029 1.00 79.50 81 ILE A C 1
ATOM 648 O O . ILE A 1 81 ? -15.588 5.110 13.271 1.00 79.50 81 ILE A O 1
#

Organism: Anaerostipes hadrus (NCBI:txid649756)

Nearest PDB structures (foldseek):
  4fzs-assembly1_A  TM=8.864E-01  e=5.565E+00  Homo sapiens
  7a0g-assembly1_EEE  TM=4.960E-01  e=3.870E+00  Serratia marcescens

Foldseek 3Di:
DDLVVLLVQLVVLLVVLVVQLVVLVVDPDPVSSVVSNVVSVVSNVVSVVSQQVPCADPPPRDRHDSPDDGDQADPPPRDGD